Protein AF-A0A3D2F7X4-F1 (afdb_monomer_lite)

Foldseek 3Di:
DDDPPDDPPPPPPPPPPVPPDPPPDDDLLSVLVVLSVQLVVLVVQCVCQQVVVDPQDLVSQLVSLVSQLCNAAPNVLVSDDPPPDDPPHPDDPCCVVVVVVVNVVRVVSNVVSVVSNVCSVQGHPVSNVVVVVVVVPPPPPDDD

Radius of gyration: 20.1 Å; chains: 1; bounding box: 37×37×72 Å

Structure (mmCIF, N/CA/C/O backbone):
data_AF-A0A3D2F7X4-F1
#
_entry.id   AF-A0A3D2F7X4-F1
#
loop_
_atom_site.group_PDB
_atom_site.id
_atom_site.type_symbol
_atom_site.label_atom_id
_atom_site.label_alt_id
_atom_site.label_comp_id
_atom_site.label_asym_id
_atom_site.label_entity_id
_atom_site.label_seq_id
_atom_site.pdbx_PDB_ins_code
_atom_site.Cartn_x
_atom_site.Cartn_y
_atom_site.Cartn_z
_atom_site.occupancy
_atom_site.B_iso_or_equiv
_atom_site.auth_seq_id
_atom_site.auth_comp_id
_atom_site.auth_asym_id
_atom_site.auth_atom_id
_atom_site.pdbx_PDB_model_num
ATOM 1 N N . MET A 1 1 ? 9.660 26.800 -27.713 1.00 33.88 1 MET A N 1
ATOM 2 C CA . MET A 1 1 ? 9.530 26.795 -26.238 1.00 33.88 1 MET A CA 1
ATOM 3 C C . MET A 1 1 ? 9.018 25.426 -25.820 1.00 33.88 1 MET A C 1
ATOM 5 O O . MET A 1 1 ? 7.854 25.139 -26.059 1.00 33.88 1 MET A O 1
ATOM 9 N N . ALA A 1 2 ? 9.882 24.561 -25.286 1.00 33.19 2 ALA A N 1
ATOM 10 C CA . ALA A 1 2 ? 9.476 23.244 -24.797 1.00 33.19 2 ALA A CA 1
ATOM 11 C C . ALA A 1 2 ? 8.916 23.389 -23.375 1.00 33.19 2 ALA A C 1
ATOM 13 O O . ALA A 1 2 ? 9.573 23.935 -22.486 1.00 33.19 2 ALA A O 1
ATOM 14 N N . LYS A 1 3 ? 7.667 22.969 -23.184 1.00 33.44 3 LYS A N 1
ATOM 15 C CA . LYS A 1 3 ? 6.931 23.099 -21.926 1.00 33.44 3 LYS A CA 1
ATOM 16 C C . LYS A 1 3 ? 7.353 21.931 -21.032 1.00 33.44 3 LYS A C 1
ATOM 18 O O . LYS A 1 3 ? 6.894 20.814 -21.221 1.00 33.44 3 LYS A O 1
ATOM 23 N N . LYS A 1 4 ? 8.299 22.180 -20.122 1.00 31.92 4 LYS A N 1
ATOM 24 C CA . LYS A 1 4 ? 8.787 21.189 -19.154 1.00 31.92 4 LYS A CA 1
ATOM 25 C C . LYS A 1 4 ? 7.643 20.834 -18.202 1.00 31.92 4 LYS A C 1
ATOM 27 O O . LYS A 1 4 ? 7.277 21.650 -17.358 1.00 31.92 4 LYS A O 1
ATOM 32 N N . ILE A 1 5 ? 7.046 19.659 -18.378 1.00 48.50 5 ILE A N 1
ATOM 33 C CA . ILE A 1 5 ? 6.037 19.128 -17.461 1.00 48.50 5 ILE A CA 1
ATOM 34 C C . ILE A 1 5 ? 6.796 18.623 -16.233 1.00 48.50 5 ILE A C 1
ATOM 36 O O . ILE A 1 5 ? 7.440 17.581 -16.268 1.00 48.50 5 ILE A O 1
ATOM 40 N N . LEU A 1 6 ? 6.780 19.418 -15.166 1.00 42.47 6 LEU A N 1
ATOM 41 C CA . LEU A 1 6 ? 7.269 19.011 -13.856 1.00 42.47 6 LEU A CA 1
ATOM 42 C C . LEU A 1 6 ? 6.266 18.005 -13.285 1.00 42.47 6 LEU A C 1
ATOM 44 O O . LEU A 1 6 ? 5.176 18.396 -12.875 1.00 42.47 6 LEU A O 1
ATOM 48 N N . ILE A 1 7 ? 6.618 16.720 -13.289 1.00 48.34 7 ILE A N 1
ATOM 49 C CA . ILE A 1 7 ? 5.895 15.704 -12.523 1.00 48.34 7 ILE A CA 1
ATOM 50 C C . ILE A 1 7 ? 6.216 15.985 -11.050 1.00 48.34 7 ILE A C 1
ATOM 52 O O . ILE A 1 7 ? 7.389 15.927 -10.673 1.00 48.34 7 ILE A O 1
ATOM 56 N N . PRO A 1 8 ? 5.236 16.352 -10.208 1.00 40.91 8 PRO A N 1
ATOM 57 C CA . PRO A 1 8 ? 5.502 16.551 -8.797 1.00 40.91 8 PRO A CA 1
ATOM 58 C C . PRO A 1 8 ? 5.836 15.191 -8.178 1.00 40.91 8 PRO A C 1
ATOM 60 O O . PRO A 1 8 ? 4.966 14.340 -8.008 1.00 40.91 8 PRO A O 1
ATOM 63 N N . SER A 1 9 ? 7.111 14.985 -7.848 1.00 44.84 9 SER A N 1
ATOM 64 C CA . SER A 1 9 ? 7.565 13.878 -7.010 1.00 44.84 9 SER A CA 1
ATOM 65 C C . SER A 1 9 ? 6.981 14.058 -5.612 1.00 44.84 9 SER A C 1
ATOM 67 O O . SER A 1 9 ? 7.590 14.678 -4.740 1.00 44.84 9 SER A O 1
ATOM 69 N N . VAL A 1 10 ? 5.774 13.539 -5.391 1.00 50.44 10 VAL A N 1
ATOM 70 C CA . VAL A 1 10 ? 5.232 13.384 -4.044 1.00 50.44 10 VAL A CA 1
ATOM 71 C C . VAL A 1 10 ? 5.991 12.226 -3.404 1.00 50.44 10 VAL A C 1
ATOM 73 O O . VAL A 1 10 ? 5.662 11.055 -3.576 1.00 50.44 10 VAL A O 1
ATOM 76 N N . LEU A 1 11 ? 7.058 12.566 -2.685 1.00 38.78 11 LEU A N 1
ATOM 77 C CA . LEU A 1 11 ? 7.700 11.679 -1.722 1.00 38.78 11 LEU A CA 1
ATOM 78 C C . LEU A 1 11 ? 6.697 11.418 -0.593 1.00 38.78 11 LEU A C 1
ATOM 80 O O . LEU A 1 11 ? 6.680 12.116 0.420 1.00 38.78 11 LEU A O 1
ATOM 84 N N . ILE A 1 12 ? 5.841 10.412 -0.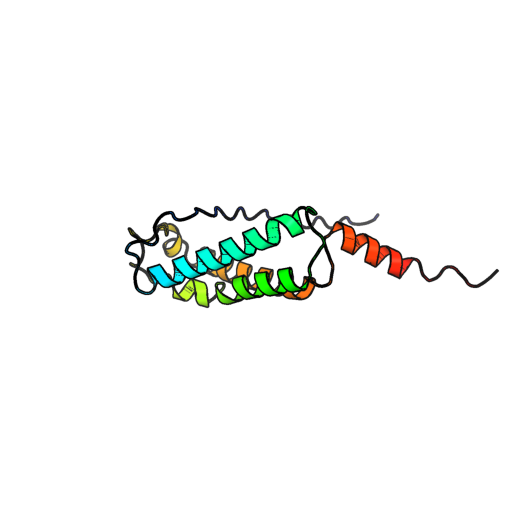772 1.00 52.66 12 ILE A N 1
ATOM 85 C CA . ILE A 1 12 ? 5.082 9.836 0.335 1.00 52.66 12 ILE A CA 1
ATOM 86 C C . ILE A 1 12 ? 6.106 9.091 1.185 1.00 52.66 12 ILE A C 1
ATOM 88 O O . ILE A 1 12 ? 6.521 7.973 0.875 1.00 52.66 12 ILE A O 1
ATOM 92 N N . ALA A 1 13 ? 6.574 9.752 2.241 1.00 34.44 13 ALA A N 1
ATOM 93 C CA . ALA A 1 13 ? 7.361 9.111 3.272 1.00 34.44 13 ALA A CA 1
ATOM 94 C C . ALA A 1 13 ? 6.471 8.064 3.954 1.00 34.44 13 ALA A C 1
ATOM 96 O O . ALA A 1 13 ? 5.711 8.372 4.870 1.00 34.44 13 ALA A O 1
ATOM 97 N N . PHE A 1 14 ? 6.560 6.812 3.505 1.00 39.75 14 PHE A N 1
ATOM 98 C CA . PHE A 1 14 ? 6.099 5.686 4.300 1.00 39.75 14 PHE A CA 1
ATOM 99 C C . PHE A 1 14 ? 6.976 5.646 5.544 1.00 39.75 14 PHE A C 1
ATOM 101 O O . PHE A 1 14 ? 8.103 5.147 5.513 1.00 39.75 14 PHE A O 1
ATOM 108 N N . ILE A 1 15 ? 6.475 6.194 6.649 1.00 44.62 15 ILE A N 1
ATOM 109 C CA . ILE A 1 15 ? 7.050 5.924 7.960 1.00 44.62 15 ILE A CA 1
ATOM 110 C C . ILE A 1 15 ? 6.727 4.459 8.250 1.00 44.62 15 ILE A C 1
ATOM 112 O O . ILE A 1 15 ? 5.720 4.119 8.865 1.00 44.62 15 ILE A O 1
ATOM 116 N N . GLY A 1 16 ? 7.583 3.572 7.746 1.00 42.91 16 GLY A N 1
ATOM 117 C CA . GLY A 1 16 ? 7.638 2.186 8.160 1.00 42.91 16 GLY A CA 1
ATOM 118 C C . GLY A 1 16 ? 8.136 2.155 9.594 1.00 42.91 16 GLY A C 1
ATOM 119 O O . GLY A 1 16 ? 9.323 1.943 9.837 1.00 42.91 16 GLY A O 1
ATOM 120 N N . VAL A 1 17 ? 7.238 2.372 10.555 1.00 46.25 17 VAL A N 1
ATOM 121 C CA . VAL A 1 17 ? 7.480 1.888 11.909 1.00 46.25 17 VAL A CA 1
ATOM 122 C C . VAL A 1 17 ? 7.522 0.374 11.778 1.00 46.25 17 VAL A C 1
ATOM 124 O O . VAL A 1 17 ? 6.499 -0.284 11.603 1.00 46.25 17 VAL A O 1
ATOM 127 N N . ALA A 1 18 ? 8.733 -0.180 11.796 1.00 44.94 18 ALA A N 1
ATOM 128 C CA . ALA A 1 18 ? 8.921 -1.586 12.076 1.00 44.94 18 ALA A CA 1
ATOM 129 C C . ALA A 1 18 ? 8.301 -1.827 13.455 1.00 44.94 18 ALA A C 1
ATOM 131 O O . ALA A 1 18 ? 8.891 -1.486 14.479 1.00 44.94 18 ALA A O 1
ATOM 132 N N . ALA A 1 19 ? 7.070 -2.335 13.474 1.00 46.69 19 ALA A N 1
ATOM 133 C CA . ALA A 1 19 ? 6.411 -2.753 14.693 1.00 46.69 19 ALA A CA 1
ATOM 134 C C . ALA A 1 19 ? 7.179 -3.963 15.238 1.00 46.69 19 ALA A C 1
ATOM 136 O O . ALA A 1 19 ? 6.900 -5.118 14.910 1.00 46.69 19 ALA A O 1
ATOM 137 N N . MET A 1 20 ? 8.193 -3.692 16.061 1.00 48.34 20 MET A N 1
ATOM 138 C CA . MET A 1 20 ? 8.622 -4.641 17.073 1.00 48.34 20 MET A CA 1
ATOM 139 C C . MET A 1 20 ? 7.374 -4.997 17.892 1.00 48.34 20 MET A C 1
ATOM 141 O O . MET A 1 20 ? 6.774 -4.127 18.514 1.00 48.34 20 MET A O 1
ATOM 145 N N . ALA A 1 21 ? 7.019 -6.284 17.855 1.00 49.25 21 ALA A N 1
ATOM 146 C CA . ALA A 1 21 ? 5.900 -6.941 18.530 1.00 49.25 21 ALA A CA 1
ATOM 147 C C . ALA A 1 21 ? 4.500 -6.776 17.889 1.00 49.25 21 ALA A C 1
ATOM 149 O O . ALA A 1 21 ? 3.660 -6.025 18.363 1.00 49.25 21 ALA A O 1
ATOM 150 N N . HIS A 1 22 ? 4.160 -7.668 16.948 1.00 54.59 22 HIS A N 1
ATOM 151 C CA . HIS A 1 22 ? 2.763 -8.108 16.741 1.00 54.59 22 HIS A CA 1
ATOM 152 C C . HIS A 1 22 ? 2.279 -9.026 17.896 1.00 54.59 22 HIS A C 1
ATOM 154 O O . HIS A 1 22 ? 1.321 -9.782 17.734 1.00 54.59 22 HIS A O 1
ATOM 160 N N . ASN A 1 23 ? 2.958 -9.038 19.053 1.00 60.25 23 ASN A N 1
ATOM 161 C CA . ASN A 1 23 ? 2.576 -9.880 20.186 1.00 60.25 23 ASN A CA 1
ATOM 162 C C . ASN A 1 23 ? 1.285 -9.330 20.798 1.00 60.25 23 ASN A C 1
ATOM 164 O O . ASN A 1 23 ? 1.303 -8.306 21.473 1.00 60.25 23 ASN A O 1
ATOM 168 N N . GLY A 1 24 ? 0.170 -10.019 20.550 1.00 70.25 24 GLY A N 1
ATOM 169 C CA . GLY A 1 24 ? -1.129 -9.736 21.167 1.00 70.25 24 GLY A CA 1
ATOM 170 C C . GLY A 1 24 ? -2.191 -9.156 20.232 1.00 70.25 24 GLY A C 1
ATOM 171 O O . GLY A 1 24 ? -3.357 -9.118 20.613 1.00 70.25 24 GLY A O 1
ATOM 172 N N . ALA A 1 25 ? -1.842 -8.757 19.003 1.00 83.56 25 ALA A N 1
ATOM 173 C CA . ALA A 1 25 ? -2.849 -8.395 18.007 1.00 83.56 25 ALA A CA 1
ATOM 174 C C . ALA A 1 25 ? -3.603 -9.646 17.534 1.00 83.56 25 ALA A C 1
ATOM 176 O O . ALA A 1 25 ? -2.998 -10.668 17.206 1.00 83.56 25 ALA A O 1
ATOM 177 N N . THR A 1 26 ? -4.928 -9.556 17.467 1.00 86.75 26 THR A N 1
ATOM 178 C CA . THR A 1 26 ? -5.812 -10.617 16.963 1.00 86.75 26 THR A CA 1
ATOM 179 C C . THR A 1 26 ? -6.846 -10.024 16.006 1.00 86.75 26 THR A C 1
ATOM 181 O O . THR A 1 26 ? -6.942 -8.800 15.867 1.00 86.75 26 THR A O 1
ATOM 184 N N . GLY A 1 27 ? -7.585 -10.888 15.303 1.00 93.00 27 GLY A N 1
ATOM 185 C CA . GLY A 1 27 ? -8.640 -10.481 14.374 1.00 93.00 27 GLY A CA 1
ATOM 186 C C . GLY A 1 27 ? -8.166 -9.459 13.337 1.00 93.00 27 GLY A C 1
ATOM 187 O O . GLY A 1 27 ? -7.035 -9.521 12.852 1.00 93.00 27 GLY A O 1
ATOM 188 N N . ILE A 1 28 ? -9.021 -8.480 13.048 1.00 94.75 28 ILE A N 1
ATOM 189 C CA . ILE A 1 28 ? -8.775 -7.470 12.011 1.00 94.75 28 ILE A CA 1
ATOM 190 C C . ILE A 1 28 ? -7.546 -6.592 12.288 1.00 94.75 28 ILE A C 1
ATOM 192 O O . ILE A 1 28 ? -6.895 -6.130 11.354 1.00 94.75 28 ILE A O 1
ATOM 196 N N . VAL A 1 29 ? -7.188 -6.388 13.566 1.00 93.75 29 VAL A N 1
ATOM 197 C CA . VAL A 1 29 ? -6.004 -5.601 13.947 1.00 93.75 29 VAL A CA 1
ATOM 198 C C . VAL A 1 29 ? -4.747 -6.332 13.502 1.00 93.75 29 VAL A C 1
ATOM 200 O O . VAL A 1 29 ? -3.864 -5.733 12.890 1.00 93.75 29 VAL A O 1
ATOM 203 N N . LYS A 1 30 ? -4.692 -7.645 13.745 1.00 93.88 30 LYS A N 1
ATOM 204 C CA . LYS A 1 30 ? -3.599 -8.483 13.255 1.00 93.88 30 LYS A CA 1
ATOM 205 C C . LYS A 1 30 ? -3.550 -8.498 11.732 1.00 93.88 30 LYS A C 1
ATOM 207 O O . LYS A 1 30 ? -2.467 -8.367 11.172 1.00 93.88 30 LYS A O 1
ATOM 212 N N . GLU A 1 31 ? -4.700 -8.621 11.077 1.00 95.31 31 GLU A N 1
ATOM 213 C CA . GLU A 1 31 ? -4.778 -8.701 9.619 1.00 95.31 31 GLU A CA 1
ATOM 214 C C . GLU A 1 31 ? -4.183 -7.464 8.934 1.00 95.31 31 GLU A C 1
ATOM 216 O O . GLU A 1 31 ? -3.294 -7.598 8.089 1.00 95.31 31 GLU A O 1
ATOM 221 N N . ARG A 1 32 ? -4.579 -6.251 9.346 1.00 95.31 32 ARG A N 1
ATOM 222 C CA . ARG A 1 32 ? -3.988 -5.031 8.770 1.00 95.31 32 ARG A CA 1
ATOM 223 C C . ARG A 1 32 ? -2.516 -4.867 9.125 1.00 95.31 32 ARG A C 1
ATOM 225 O O . ARG A 1 32 ? -1.748 -4.415 8.283 1.00 95.31 32 ARG A O 1
ATOM 232 N N . MET A 1 33 ? -2.091 -5.253 10.330 1.00 94.81 33 MET A N 1
ATOM 233 C CA . MET A 1 33 ? -0.675 -5.194 10.703 1.00 94.81 33 MET A CA 1
ATOM 234 C C . MET A 1 33 ? 0.164 -6.140 9.834 1.00 94.81 33 MET A C 1
ATOM 236 O O . MET A 1 33 ? 1.236 -5.756 9.362 1.00 94.81 33 MET A O 1
ATOM 240 N N . ASP A 1 34 ? -0.319 -7.358 9.584 1.00 94.75 34 ASP A N 1
ATOM 241 C CA . ASP A 1 34 ? 0.350 -8.328 8.715 1.00 94.75 34 ASP A CA 1
ATOM 242 C C . ASP A 1 34 ? 0.394 -7.822 7.258 1.00 94.75 34 ASP A C 1
ATOM 244 O O . ASP A 1 34 ? 1.439 -7.923 6.609 1.00 94.75 34 ASP A O 1
ATOM 248 N N . GLY A 1 35 ? -0.682 -7.188 6.774 1.00 95.50 35 GLY A N 1
ATOM 249 C CA . GLY A 1 35 ? -0.717 -6.524 5.466 1.00 95.50 35 GLY A CA 1
ATOM 250 C C . GLY A 1 35 ? 0.296 -5.380 5.339 1.00 95.50 35 GLY A C 1
ATOM 251 O O . GLY A 1 35 ? 1.072 -5.339 4.382 1.00 95.50 35 GLY A O 1
ATOM 252 N N . MET A 1 36 ? 0.380 -4.503 6.343 1.00 96.50 36 MET A N 1
ATOM 253 C CA . MET A 1 36 ? 1.387 -3.432 6.400 1.00 96.50 36 MET A CA 1
ATOM 254 C C . MET A 1 36 ? 2.814 -3.989 6.430 1.00 96.50 36 MET A C 1
ATOM 256 O O . MET A 1 36 ? 3.704 -3.467 5.755 1.00 96.50 36 MET A O 1
ATOM 260 N N . SER A 1 37 ? 3.041 -5.087 7.158 1.00 95.62 37 SER A N 1
ATOM 261 C CA . SER A 1 37 ? 4.333 -5.782 7.179 1.00 95.62 37 SER A CA 1
ATOM 262 C C . SER A 1 37 ? 4.702 -6.340 5.802 1.00 95.62 37 SER A C 1
ATOM 264 O O . SER A 1 37 ? 5.852 -6.218 5.371 1.00 95.62 37 SER A O 1
ATOM 266 N N . ALA A 1 38 ? 3.738 -6.925 5.085 1.00 97.19 38 ALA A N 1
ATOM 267 C CA . ALA A 1 38 ? 3.945 -7.429 3.731 1.00 97.19 38 ALA A CA 1
ATOM 268 C C . ALA A 1 38 ? 4.311 -6.297 2.757 1.00 97.19 38 ALA A C 1
ATOM 270 O O . ALA A 1 38 ? 5.316 -6.409 2.050 1.00 97.19 38 ALA A O 1
ATOM 271 N N . MET A 1 39 ? 3.579 -5.179 2.785 1.00 97.94 39 MET A N 1
ATOM 272 C CA . MET A 1 39 ? 3.900 -3.997 1.974 1.00 97.94 39 MET A CA 1
ATOM 273 C C . MET A 1 39 ? 5.280 -3.419 2.318 1.00 97.94 39 MET A C 1
ATOM 275 O O . MET A 1 39 ? 6.074 -3.144 1.420 1.00 97.94 39 MET A O 1
ATOM 279 N N . GLY A 1 40 ? 5.629 -3.316 3.605 1.00 96.19 40 GLY A N 1
ATOM 280 C CA . GLY A 1 40 ? 6.956 -2.862 4.034 1.00 96.19 40 GLY A CA 1
ATOM 281 C C . GLY A 1 40 ? 8.093 -3.764 3.533 1.00 96.19 40 GLY A C 1
ATOM 282 O O . GLY A 1 40 ? 9.141 -3.273 3.106 1.00 96.19 40 GLY A O 1
ATOM 283 N N . LYS A 1 41 ? 7.887 -5.087 3.516 1.00 97.50 41 LYS A N 1
ATOM 284 C CA . LYS A 1 41 ? 8.845 -6.043 2.931 1.00 97.50 41 LYS A CA 1
ATOM 285 C C . LYS A 1 41 ? 8.967 -5.880 1.415 1.00 97.50 41 LYS A C 1
ATOM 287 O O . LYS A 1 41 ? 10.085 -5.953 0.910 1.00 97.50 41 LYS A O 1
ATOM 292 N N . ALA A 1 42 ? 7.864 -5.624 0.711 1.00 97.50 42 ALA A N 1
ATOM 293 C CA . ALA A 1 42 ? 7.877 -5.352 -0.726 1.00 97.50 42 ALA A CA 1
ATOM 294 C C . ALA A 1 42 ? 8.689 -4.084 -1.050 1.00 97.50 42 ALA A C 1
ATOM 296 O O . ALA A 1 42 ? 9.613 -4.143 -1.859 1.00 97.50 42 ALA A O 1
ATOM 297 N N . VAL A 1 43 ? 8.452 -2.975 -0.337 1.00 96.94 43 VAL A N 1
ATOM 298 C CA . VAL A 1 43 ? 9.252 -1.739 -0.479 1.00 96.94 43 VAL A CA 1
ATOM 299 C C . VAL A 1 43 ? 10.736 -1.999 -0.203 1.00 96.94 43 VAL A C 1
ATOM 301 O O . VAL A 1 43 ? 11.611 -1.553 -0.951 1.00 96.94 43 VAL A O 1
ATOM 304 N N . LYS A 1 44 ? 11.046 -2.763 0.851 1.00 96.81 44 LYS A N 1
ATOM 305 C CA . LYS A 1 44 ? 12.430 -3.123 1.187 1.00 96.81 44 LYS A CA 1
ATOM 306 C C . LYS A 1 44 ? 13.106 -3.928 0.073 1.00 96.81 44 LYS A C 1
ATOM 308 O O . LYS A 1 44 ? 14.282 -3.701 -0.196 1.00 96.81 44 LYS A O 1
ATOM 313 N N . ALA A 1 45 ? 12.380 -4.840 -0.571 1.00 95.69 45 ALA A N 1
ATOM 314 C CA . ALA A 1 45 ? 12.894 -5.626 -1.691 1.00 95.69 45 ALA A CA 1
ATOM 315 C C . ALA A 1 45 ? 13.180 -4.760 -2.930 1.00 95.69 45 ALA A C 1
ATOM 317 O O . ALA A 1 45 ? 14.160 -5.013 -3.628 1.00 95.69 45 ALA A O 1
ATOM 318 N N . LEU A 1 46 ? 12.379 -3.716 -3.168 1.00 95.94 46 LEU A N 1
ATOM 319 C CA . LEU A 1 46 ? 12.597 -2.773 -4.270 1.00 95.94 46 LEU A CA 1
ATOM 320 C C . LEU A 1 46 ? 13.701 -1.751 -3.998 1.00 95.94 46 LEU A C 1
ATOM 322 O O . LEU A 1 46 ? 14.305 -1.243 -4.934 1.00 95.94 46 LEU A O 1
ATOM 326 N N . THR A 1 47 ? 13.996 -1.458 -2.733 1.00 95.69 47 THR A N 1
ATOM 327 C CA . THR A 1 47 ? 14.966 -0.422 -2.345 1.00 95.69 47 THR A CA 1
ATOM 328 C C . THR A 1 47 ? 16.321 -0.509 -3.073 1.00 95.69 47 THR A C 1
ATOM 330 O O . THR A 1 47 ? 16.767 0.527 -3.564 1.00 95.69 47 THR A O 1
ATOM 333 N N . PRO A 1 48 ? 17.014 -1.665 -3.167 1.00 95.81 48 PRO A N 1
ATOM 334 C CA . PRO A 1 48 ? 18.272 -1.737 -3.913 1.00 95.81 48 PRO A CA 1
ATOM 335 C C . PRO A 1 48 ? 18.092 -1.531 -5.425 1.00 95.81 48 PRO A C 1
ATOM 337 O O . PRO A 1 48 ? 18.947 -0.891 -6.027 1.00 95.81 48 PRO A O 1
ATOM 340 N N . ILE A 1 49 ? 16.983 -2.000 -6.015 1.00 94.69 49 ILE A N 1
ATOM 341 C CA . ILE A 1 49 ? 16.660 -1.801 -7.441 1.00 94.69 49 ILE A CA 1
ATOM 342 C C . ILE A 1 49 ? 16.470 -0.307 -7.716 1.00 94.69 49 ILE A C 1
ATOM 344 O O . ILE A 1 49 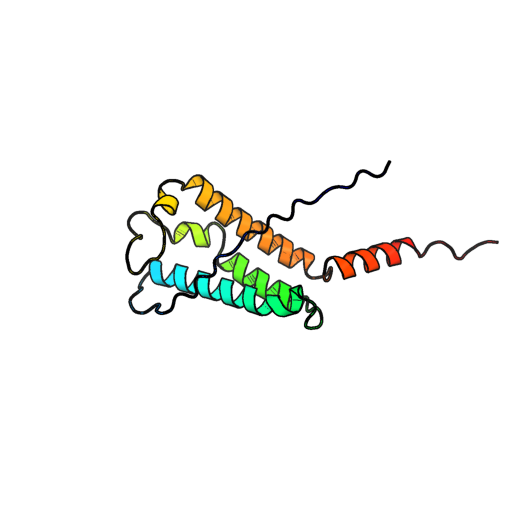? 17.127 0.260 -8.576 1.00 94.69 49 ILE A O 1
ATOM 348 N N . MET A 1 50 ? 15.638 0.364 -6.917 1.00 92.12 50 MET A N 1
ATOM 349 C CA . MET A 1 50 ? 15.352 1.798 -7.066 1.00 92.12 50 MET A CA 1
ATOM 350 C C . MET A 1 50 ? 16.570 2.697 -6.813 1.00 92.12 50 MET A C 1
ATOM 352 O O . MET A 1 50 ? 16.560 3.861 -7.195 1.00 92.12 50 MET A O 1
ATOM 356 N N . ARG A 1 51 ? 17.603 2.181 -6.136 1.00 93.69 51 ARG A N 1
ATOM 357 C CA . ARG A 1 51 ? 18.872 2.882 -5.892 1.00 93.69 51 ARG A CA 1
ATOM 358 C C . ARG A 1 51 ? 19.939 2.584 -6.949 1.00 93.69 51 ARG A C 1
ATOM 360 O O . ARG A 1 51 ? 21.061 3.047 -6.775 1.00 93.69 51 ARG A O 1
ATOM 367 N N . GLY A 1 52 ? 19.636 1.767 -7.961 1.00 93.25 52 GLY A N 1
ATOM 368 C CA . GLY A 1 52 ? 20.625 1.298 -8.937 1.00 93.25 52 GLY A CA 1
ATOM 369 C C . GLY A 1 52 ? 21.744 0.455 -8.314 1.00 93.25 52 GLY A C 1
ATOM 370 O O . GLY A 1 52 ? 22.815 0.313 -8.890 1.00 93.25 52 GLY A O 1
ATOM 371 N N . ALA A 1 53 ? 21.537 -0.087 -7.107 1.00 94.88 53 ALA A N 1
ATOM 372 C CA . ALA A 1 53 ? 22.539 -0.901 -6.416 1.00 94.88 53 ALA A CA 1
ATOM 373 C C . ALA A 1 53 ? 22.576 -2.351 -6.930 1.00 94.88 53 ALA A C 1
ATOM 375 O O . ALA A 1 53 ? 23.483 -3.109 -6.586 1.00 94.88 53 ALA A O 1
ATOM 376 N N . VAL A 1 54 ? 21.562 -2.745 -7.700 1.00 95.06 54 VAL A N 1
ATOM 377 C CA . VAL A 1 54 ? 21.439 -4.021 -8.407 1.00 95.06 54 VAL A CA 1
ATOM 378 C C . VAL A 1 54 ? 20.772 -3.764 -9.757 1.00 95.06 54 VAL A C 1
ATOM 380 O O . VAL A 1 54 ? 20.066 -2.767 -9.903 1.00 95.06 54 VAL A O 1
ATOM 383 N N . GLU A 1 55 ? 20.952 -4.692 -10.697 1.00 94.44 55 GLU A N 1
ATOM 384 C CA . GLU A 1 55 ? 20.271 -4.675 -11.997 1.00 94.44 55 GLU A CA 1
ATOM 385 C C . GLU A 1 55 ? 18.751 -4.559 -11.850 1.00 94.44 55 GLU A C 1
ATOM 387 O O . GLU A 1 55 ? 18.143 -5.152 -10.944 1.00 94.44 55 GLU A O 1
ATOM 392 N N . TYR A 1 56 ? 18.137 -3.807 -12.765 1.00 95.88 56 TYR A N 1
ATOM 393 C CA . TYR A 1 56 ? 16.693 -3.643 -12.793 1.00 95.88 56 TYR A CA 1
ATOM 394 C C . TYR A 1 56 ? 15.995 -4.972 -13.099 1.00 95.88 56 TYR A C 1
ATOM 396 O O . TYR A 1 56 ? 16.335 -5.682 -14.042 1.00 95.88 56 TYR A O 1
ATOM 404 N N . ASP A 1 57 ? 14.981 -5.299 -12.301 1.00 96.62 57 ASP A N 1
ATOM 405 C CA . ASP A 1 57 ? 14.226 -6.544 -12.409 1.00 96.62 57 ASP A CA 1
ATOM 406 C C . ASP A 1 57 ? 12.727 -6.228 -12.436 1.00 96.62 57 ASP A C 1
ATOM 408 O O . ASP A 1 57 ? 12.089 -6.006 -11.399 1.00 96.62 57 ASP A O 1
ATOM 412 N N . ALA A 1 58 ? 12.171 -6.197 -13.649 1.00 97.56 58 ALA A N 1
ATOM 413 C CA . ALA A 1 58 ? 10.768 -5.886 -13.901 1.00 97.56 58 ALA A CA 1
ATOM 414 C C . ALA A 1 58 ? 9.812 -6.839 -13.161 1.00 97.56 58 ALA A C 1
ATOM 416 O O . ALA A 1 58 ? 8.752 -6.421 -12.691 1.00 97.56 58 ALA A O 1
ATOM 417 N N . ASP A 1 59 ? 10.175 -8.115 -13.013 1.00 98.12 59 ASP A N 1
ATOM 418 C CA . ASP A 1 59 ? 9.312 -9.108 -12.372 1.00 98.12 59 ASP A CA 1
ATOM 419 C C . ASP A 1 59 ? 9.293 -8.944 -10.853 1.00 98.12 59 ASP A C 1
ATOM 421 O O . ASP A 1 59 ? 8.238 -9.107 -10.224 1.00 98.12 59 ASP A O 1
ATOM 425 N N . LYS A 1 60 ? 10.411 -8.520 -10.252 1.00 97.88 60 LYS A N 1
ATOM 426 C CA . LYS A 1 60 ? 10.420 -8.088 -8.847 1.00 97.88 60 LYS A CA 1
ATOM 427 C C . LYS A 1 60 ? 9.571 -6.839 -8.627 1.00 97.88 60 LYS A C 1
ATOM 429 O O . LYS A 1 60 ? 8.848 -6.791 -7.630 1.00 97.88 60 LYS A O 1
ATOM 434 N N . VAL A 1 61 ? 9.599 -5.871 -9.548 1.00 98.25 61 VAL A N 1
ATOM 435 C CA . VAL A 1 61 ? 8.730 -4.679 -9.486 1.00 98.25 61 VAL A CA 1
ATOM 436 C C . VAL A 1 61 ? 7.254 -5.076 -9.560 1.00 98.25 61 VAL A C 1
ATOM 438 O O . VAL A 1 61 ? 6.478 -4.683 -8.687 1.00 98.25 61 VAL A O 1
ATOM 441 N N . ARG A 1 62 ? 6.866 -5.931 -10.517 1.00 98.56 62 ARG A N 1
ATOM 442 C CA . ARG A 1 62 ? 5.487 -6.448 -10.623 1.00 98.56 62 ARG A CA 1
ATOM 443 C C . ARG A 1 62 ? 5.052 -7.205 -9.371 1.00 98.56 62 ARG A C 1
ATOM 445 O O . ARG A 1 62 ? 3.956 -6.969 -8.872 1.00 98.56 62 ARG A O 1
ATOM 452 N N . SER A 1 63 ? 5.917 -8.067 -8.839 1.00 98.56 63 SER A N 1
ATOM 453 C CA . SER A 1 63 ? 5.623 -8.856 -7.637 1.00 98.56 63 SER A CA 1
ATOM 454 C C . SER A 1 63 ? 5.420 -7.972 -6.406 1.00 98.56 63 SER A C 1
ATOM 456 O O . SER A 1 63 ? 4.512 -8.205 -5.609 1.00 98.56 63 SER A O 1
ATOM 458 N N . ALA A 1 64 ? 6.244 -6.936 -6.242 1.00 98.44 64 ALA A N 1
ATOM 459 C CA . ALA A 1 64 ? 6.091 -5.973 -5.158 1.00 98.44 64 ALA A CA 1
ATOM 460 C C . ALA A 1 64 ? 4.811 -5.137 -5.313 1.00 98.44 64 ALA A C 1
ATOM 462 O O . ALA A 1 64 ? 4.092 -4.940 -4.331 1.00 98.44 64 ALA A O 1
ATOM 463 N N . ALA A 1 65 ? 4.497 -4.708 -6.537 1.00 98.62 65 ALA A N 1
ATOM 464 C CA . ALA A 1 65 ? 3.253 -4.016 -6.842 1.00 98.62 65 ALA A CA 1
ATOM 465 C C . ALA A 1 65 ? 2.026 -4.887 -6.520 1.00 98.62 65 ALA A C 1
ATOM 467 O O . ALA A 1 65 ? 1.097 -4.405 -5.881 1.00 98.62 65 ALA A O 1
ATOM 468 N N . ASP A 1 66 ? 2.046 -6.182 -6.846 1.00 98.81 66 ASP A N 1
ATOM 469 C CA . ASP A 1 66 ? 0.960 -7.111 -6.501 1.00 98.81 66 ASP A CA 1
ATOM 470 C C . ASP A 1 66 ? 0.721 -7.227 -4.990 1.00 98.81 66 ASP A C 1
ATOM 472 O O . ASP A 1 66 ? -0.428 -7.273 -4.541 1.00 98.81 66 ASP A O 1
ATOM 476 N N . VAL A 1 67 ? 1.788 -7.212 -4.184 1.00 98.69 67 VAL A N 1
ATOM 477 C CA . VAL A 1 67 ? 1.661 -7.175 -2.718 1.00 98.69 67 VAL A CA 1
ATOM 478 C C . VAL A 1 67 ? 0.988 -5.881 -2.256 1.00 98.69 67 VAL A C 1
ATOM 480 O O . VAL A 1 67 ? 0.126 -5.932 -1.380 1.00 98.69 67 VAL A O 1
ATOM 483 N N . MET A 1 68 ? 1.344 -4.735 -2.840 1.00 98.38 68 MET A N 1
ATOM 484 C CA . MET A 1 68 ? 0.709 -3.453 -2.513 1.00 98.38 68 MET A CA 1
ATOM 485 C C . MET A 1 68 ? -0.769 -3.437 -2.920 1.00 98.38 68 MET A C 1
ATOM 487 O O . MET A 1 68 ? -1.615 -3.118 -2.091 1.00 98.38 68 MET A O 1
ATOM 491 N N . ILE A 1 69 ? -1.098 -3.858 -4.147 1.00 98.69 69 ILE A N 1
ATOM 492 C CA . ILE A 1 69 ? -2.480 -3.928 -4.658 1.00 98.69 69 ILE A CA 1
ATOM 493 C C . ILE A 1 69 ? -3.353 -4.789 -3.740 1.00 98.69 69 ILE A C 1
ATOM 495 O O . ILE A 1 69 ? -4.476 -4.403 -3.413 1.00 98.69 69 ILE A O 1
ATOM 499 N N . LYS A 1 70 ? -2.829 -5.935 -3.287 1.00 98.56 70 LYS A N 1
ATOM 500 C CA . LYS A 1 70 ? -3.538 -6.856 -2.388 1.00 98.56 70 LYS A CA 1
ATOM 501 C C . LYS A 1 70 ? -3.902 -6.229 -1.037 1.00 98.56 70 LYS A C 1
ATOM 503 O O . LYS A 1 70 ? -4.877 -6.655 -0.427 1.00 98.56 70 LYS A O 1
ATOM 508 N N . HIS A 1 71 ? -3.122 -5.266 -0.554 1.00 98.00 71 HIS A N 1
ATOM 509 C CA . HIS A 1 71 ? -3.264 -4.686 0.784 1.00 98.00 71 HIS A CA 1
ATOM 510 C C . HIS A 1 71 ? -3.646 -3.197 0.770 1.00 98.00 71 HIS A C 1
ATOM 512 O O . HIS A 1 71 ? -3.539 -2.542 1.803 1.00 98.00 71 HIS A O 1
ATOM 518 N N . ALA A 1 72 ? -4.111 -2.676 -0.368 1.00 98.00 72 ALA A N 1
ATOM 519 C CA . ALA A 1 72 ? -4.525 -1.287 -0.556 1.00 98.00 72 ALA A CA 1
ATOM 520 C C . ALA A 1 72 ? -6.018 -1.169 -0.930 1.00 98.00 72 ALA A C 1
ATOM 522 O O . ALA A 1 72 ? -6.735 -2.164 -1.058 1.00 98.00 72 ALA A O 1
ATOM 523 N N . GLY A 1 73 ? -6.491 0.067 -1.105 1.00 98.12 73 GLY A N 1
ATOM 524 C CA . GLY A 1 73 ? -7.874 0.391 -1.461 1.00 98.12 73 GLY A CA 1
ATOM 525 C C . GLY A 1 73 ? -8.898 -0.159 -0.472 1.00 98.12 73 GLY A C 1
ATOM 526 O O . GLY A 1 73 ? -8.641 -0.223 0.728 1.00 98.12 73 GLY A O 1
ATOM 527 N N . GLU A 1 74 ? -10.040 -0.608 -0.988 1.00 97.81 74 GLU A N 1
ATOM 528 C CA . GLU A 1 74 ? -11.142 -1.172 -0.192 1.00 97.81 74 GLU A CA 1
ATOM 529 C C . GLU A 1 74 ? -10.718 -2.294 0.769 1.00 97.81 74 GLU A C 1
ATOM 531 O O . GLU A 1 74 ? -11.218 -2.358 1.893 1.00 97.81 74 GLU A O 1
ATOM 536 N N . GLN A 1 75 ? -9.750 -3.141 0.386 1.00 96.94 75 GLN A N 1
ATOM 537 C CA . GLN A 1 75 ? -9.241 -4.177 1.292 1.00 96.94 75 GLN A CA 1
ATOM 538 C C . GLN A 1 75 ? -8.639 -3.547 2.549 1.00 96.94 75 GLN A C 1
ATOM 540 O O . GLN A 1 75 ? -8.891 -4.023 3.650 1.00 96.94 75 GLN A O 1
ATOM 545 N N . MET A 1 76 ? -7.875 -2.463 2.402 1.00 97.69 76 MET A N 1
ATOM 546 C CA . MET A 1 76 ? -7.313 -1.736 3.536 1.00 97.69 76 MET A CA 1
ATOM 547 C C . MET A 1 76 ? -8.402 -1.050 4.353 1.00 97.69 76 MET A C 1
ATOM 549 O O . MET A 1 76 ? -8.433 -1.212 5.570 1.00 97.69 76 MET A O 1
ATOM 553 N N . ILE A 1 77 ? -9.306 -0.332 3.685 1.00 98.06 77 ILE A N 1
ATOM 554 C CA . ILE A 1 77 ? -10.377 0.451 4.314 1.00 98.06 77 ILE A CA 1
ATOM 555 C C . ILE A 1 77 ? -11.250 -0.443 5.206 1.00 98.06 77 ILE A C 1
ATOM 557 O O . ILE A 1 77 ? -11.505 -0.110 6.365 1.00 98.06 77 ILE A O 1
ATOM 561 N N . SER A 1 78 ? -11.618 -1.630 4.717 1.00 97.75 78 SER A N 1
ATOM 562 C CA . SER A 1 78 ? -12.457 -2.587 5.452 1.00 97.75 78 SER A CA 1
ATOM 563 C C . SER A 1 78 ? -11.860 -3.076 6.784 1.00 97.75 78 SER A C 1
ATOM 565 O O . SER A 1 78 ? -12.595 -3.549 7.652 1.00 97.75 78 SER A O 1
ATOM 567 N N . LEU A 1 79 ? -10.544 -2.929 6.987 1.00 97.44 79 LEU A N 1
ATOM 568 C CA . LEU A 1 79 ? -9.837 -3.376 8.194 1.00 97.44 79 LEU A CA 1
ATOM 569 C C . LEU A 1 79 ? -9.742 -2.306 9.296 1.00 97.44 79 LEU A C 1
ATOM 571 O O . LEU A 1 79 ? -9.131 -2.564 10.342 1.00 97.44 79 LEU A O 1
ATOM 575 N N . PHE A 1 80 ? -10.342 -1.127 9.095 1.00 97.50 80 PHE A N 1
ATOM 576 C CA . PHE A 1 80 ? -10.385 -0.030 10.072 1.00 97.50 80 PHE A CA 1
ATOM 577 C C . PHE A 1 80 ? -11.813 0.367 10.499 1.00 97.50 80 PHE A C 1
ATOM 579 O O . PHE A 1 80 ? -12.124 1.558 10.530 1.00 97.50 80 PHE A O 1
ATOM 586 N N . PRO A 1 81 ? -12.694 -0.570 10.897 1.00 96.12 81 PRO A N 1
ATOM 587 C CA . PRO A 1 81 ? -13.954 -0.178 11.519 1.00 96.12 81 PRO A CA 1
ATOM 588 C C . PRO A 1 81 ? -13.694 0.633 12.797 1.00 96.12 81 PRO A C 1
ATOM 590 O O . PRO A 1 81 ? -12.675 0.445 13.480 1.00 96.12 81 PRO A O 1
ATOM 593 N N . GLU A 1 82 ? -14.618 1.539 13.115 1.00 93.94 82 GLU A N 1
A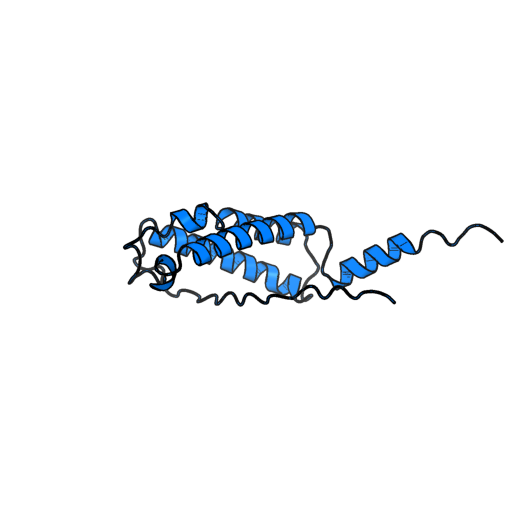TOM 594 C CA . GLU A 1 82 ? -14.576 2.327 14.347 1.00 93.94 82 GLU A CA 1
ATOM 595 C C . GLU A 1 82 ? -14.450 1.434 15.591 1.00 93.94 82 GLU A C 1
ATOM 597 O O . GLU A 1 82 ? -14.881 0.280 15.618 1.00 93.94 82 GLU A O 1
ATOM 602 N N . GLY A 1 83 ? -13.813 1.965 16.635 1.00 91.38 83 GLY A N 1
ATOM 603 C CA . GLY A 1 83 ? -13.580 1.228 17.880 1.00 91.38 83 GLY A CA 1
ATOM 604 C C . GLY A 1 83 ? -12.431 0.216 17.823 1.00 91.38 83 GLY A C 1
ATOM 605 O O . GLY A 1 83 ? -12.205 -0.491 18.801 1.00 91.38 83 GLY A O 1
ATOM 606 N N . THR A 1 84 ? -11.667 0.159 16.724 1.00 92.00 84 THR A N 1
ATOM 607 C CA . THR A 1 84 ? -10.516 -0.762 16.587 1.00 92.00 84 THR A CA 1
ATOM 608 C C . THR A 1 84 ? -9.148 -0.089 16.710 1.00 92.00 84 THR A C 1
ATOM 610 O O . THR A 1 84 ? -8.123 -0.656 16.319 1.00 92.00 84 THR A O 1
ATOM 613 N N . GLY A 1 85 ? -9.128 1.121 17.273 1.00 89.38 85 GLY A N 1
ATOM 614 C CA . GLY A 1 85 ? -7.923 1.824 17.715 1.00 89.38 85 GLY A CA 1
ATOM 615 C C . GLY A 1 85 ? -7.434 1.384 19.094 1.00 89.38 85 GLY A C 1
ATOM 616 O O . GLY A 1 85 ? -7.975 0.462 19.696 1.00 89.38 85 GLY A O 1
ATOM 617 N N . GLY A 1 86 ? -6.396 2.062 19.593 1.00 85.62 86 GLY A N 1
ATOM 618 C CA . GLY A 1 86 ? -5.767 1.739 20.878 1.00 85.62 86 GLY A CA 1
ATOM 619 C C . GLY A 1 86 ? -4.942 0.447 20.849 1.00 85.62 86 GLY A C 1
ATOM 620 O O . GLY A 1 86 ? -5.003 -0.328 19.898 1.00 85.62 86 GLY A O 1
ATOM 621 N N . MET A 1 87 ? -4.137 0.211 21.890 1.00 85.56 87 MET A N 1
ATOM 622 C CA . MET A 1 87 ? -3.246 -0.957 21.954 1.00 85.56 87 MET A CA 1
ATOM 623 C C . MET A 1 87 ? -4.032 -2.266 21.752 1.00 85.56 87 MET A C 1
ATOM 625 O O . MET A 1 87 ? -5.065 -2.450 22.394 1.00 85.56 87 MET A O 1
ATOM 629 N N . PRO A 1 88 ? -3.560 -3.192 20.894 1.00 89.06 88 PRO A N 1
ATOM 630 C CA . PRO A 1 88 ? -2.232 -3.245 20.266 1.00 89.06 88 PRO A CA 1
ATOM 631 C C . PRO A 1 88 ? -2.125 -2.516 18.912 1.00 89.06 88 PRO A C 1
ATOM 633 O O . PRO A 1 88 ? -1.087 -2.582 18.259 1.00 89.06 88 PRO A O 1
ATOM 636 N N . SER A 1 89 ? -3.180 -1.837 18.462 1.00 90.19 89 SER A N 1
ATOM 637 C CA . SER A 1 89 ? -3.156 -1.031 17.243 1.00 90.19 89 SER A CA 1
ATOM 638 C C . SER A 1 89 ? -2.332 0.243 17.430 1.00 90.19 89 SER A C 1
ATOM 640 O O . SER A 1 89 ? -2.507 0.973 18.403 1.00 90.19 89 SER A O 1
ATOM 642 N N . SER A 1 90 ? -1.501 0.562 16.438 1.00 90.94 90 SER A N 1
ATOM 643 C CA . SER A 1 90 ? -0.832 1.867 16.323 1.00 90.94 90 SER A CA 1
ATOM 644 C C . SER A 1 90 ? -1.622 2.879 15.480 1.00 90.94 90 SER A C 1
ATOM 646 O O . SER A 1 90 ? -1.107 3.950 15.174 1.00 90.94 90 SER A O 1
ATOM 648 N N . ALA A 1 91 ? -2.851 2.545 15.067 1.00 94.06 91 ALA A N 1
ATOM 649 C CA . ALA A 1 91 ? -3.714 3.463 14.329 1.00 94.06 91 ALA A CA 1
ATOM 650 C C . ALA A 1 91 ? -4.074 4.681 15.193 1.00 94.06 91 ALA A C 1
ATOM 652 O O . ALA A 1 91 ? -4.540 4.533 16.325 1.00 94.06 91 ALA A O 1
ATOM 653 N N . LEU A 1 92 ? -3.863 5.875 14.643 1.00 94.56 92 LEU A N 1
ATOM 654 C CA . LEU A 1 92 ? -4.204 7.137 15.293 1.00 94.56 92 LEU A CA 1
ATOM 655 C C . LEU A 1 92 ? -5.713 7.423 15.172 1.00 94.56 92 LEU A C 1
ATOM 657 O O . LEU A 1 92 ? -6.308 7.013 14.174 1.00 94.56 92 LEU A O 1
ATOM 661 N N . PRO A 1 93 ? -6.316 8.191 16.106 1.00 94.12 93 PRO A N 1
ATOM 662 C CA . PRO A 1 93 ? -7.711 8.640 16.001 1.00 94.12 93 PRO A CA 1
ATOM 663 C C . PRO A 1 93 ? -8.048 9.297 14.655 1.00 94.12 93 PRO A C 1
ATOM 665 O O . PRO A 1 93 ? -9.113 9.055 14.098 1.00 94.12 93 PRO A O 1
ATOM 668 N N . ALA A 1 94 ? -7.075 10.011 14.076 1.00 95.25 94 ALA A N 1
ATOM 669 C CA . ALA A 1 94 ? -7.179 10.676 12.781 1.00 95.25 94 ALA A CA 1
ATOM 670 C C . ALA A 1 94 ? -7.606 9.765 11.615 1.00 95.25 94 ALA A C 1
ATOM 672 O O . ALA A 1 94 ? -8.100 10.281 10.618 1.00 95.25 94 ALA A O 1
ATOM 673 N N . VAL A 1 95 ? -7.423 8.439 11.715 1.00 96.00 95 VAL A N 1
ATOM 674 C CA . VAL A 1 95 ? -7.948 7.490 10.717 1.00 96.00 95 VAL A CA 1
ATOM 675 C C . VAL A 1 95 ? -9.469 7.602 10.613 1.00 96.00 95 VAL A C 1
ATOM 677 O O . VAL A 1 95 ? -9.996 7.617 9.507 1.00 96.00 95 VAL A O 1
ATOM 680 N N . TRP 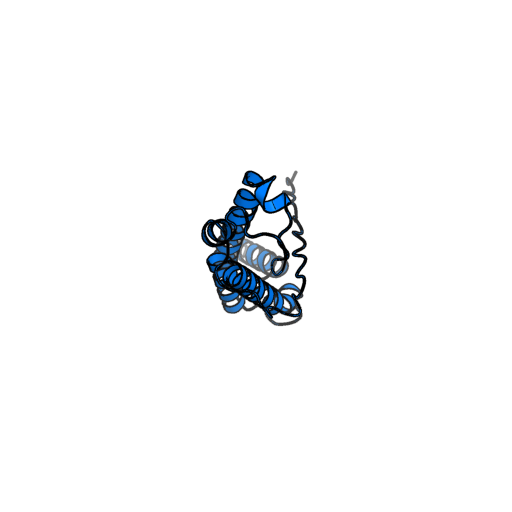A 1 96 ? -10.159 7.714 11.750 1.00 97.31 96 TRP A N 1
ATOM 681 C CA . TRP A 1 96 ? -11.617 7.818 11.809 1.00 97.31 96 TRP A CA 1
ATOM 682 C C . TRP A 1 96 ? -12.089 9.270 11.722 1.00 97.31 96 TRP A C 1
ATOM 684 O O . TRP A 1 96 ? -13.045 9.544 11.003 1.00 97.31 96 TRP A O 1
ATOM 694 N N . ASP A 1 97 ? -11.379 10.210 12.357 1.00 96.94 97 ASP A N 1
ATOM 695 C CA . ASP A 1 97 ? -11.747 11.635 12.303 1.00 96.94 97 ASP A CA 1
ATOM 696 C C . ASP A 1 97 ? -11.667 12.204 10.871 1.00 96.94 97 ASP A C 1
ATOM 698 O O . ASP A 1 97 ? -12.437 13.091 10.512 1.00 96.94 97 ASP A O 1
ATOM 702 N N . ASN A 1 98 ? -10.760 11.673 10.039 1.00 97.50 98 ASN A N 1
ATOM 703 C CA . ASN A 1 98 ? -10.542 12.095 8.650 1.00 97.50 98 ASN A CA 1
ATOM 704 C C . ASN A 1 98 ? -10.784 10.940 7.664 1.00 97.50 98 ASN A C 1
ATOM 706 O O . ASN A 1 98 ? -9.968 10.677 6.776 1.00 97.50 98 ASN A O 1
ATOM 710 N N . TRP A 1 99 ? -11.900 10.228 7.833 1.00 97.06 99 TRP A N 1
ATOM 711 C CA . TRP A 1 99 ? -12.186 8.994 7.095 1.00 97.06 99 TRP A CA 1
ATOM 712 C C . TRP A 1 99 ? -12.131 9.130 5.564 1.00 97.06 99 TRP A C 1
ATOM 714 O O . TRP A 1 99 ? -11.638 8.229 4.880 1.00 97.06 99 TRP A O 1
ATOM 724 N N . GLU A 1 100 ? -12.606 10.253 5.015 1.00 98.06 100 GLU A N 1
ATOM 725 C CA . GLU A 1 100 ? -12.574 10.515 3.569 1.00 98.06 100 GLU A CA 1
ATOM 726 C C . GLU A 1 100 ? -11.136 10.550 3.036 1.00 98.06 100 GLU A C 1
ATOM 728 O O . GLU A 1 100 ? -10.831 9.894 2.041 1.00 98.06 100 GLU A O 1
ATOM 733 N N . GLU A 1 101 ? -10.231 11.232 3.741 1.00 97.50 101 GLU A N 1
ATOM 734 C CA . GLU A 1 101 ? -8.823 11.327 3.349 1.00 97.50 101 GLU A CA 1
ATOM 735 C C . GLU A 1 101 ? -8.113 9.977 3.487 1.00 97.50 101 GLU A C 1
ATOM 737 O O . GLU A 1 101 ? -7.380 9.558 2.590 1.00 97.50 101 GLU A O 1
ATOM 742 N N . PHE A 1 102 ? -8.375 9.241 4.573 1.00 98.00 102 PHE A N 1
ATOM 743 C CA . PHE A 1 102 ? -7.835 7.892 4.747 1.00 98.00 102 PHE A CA 1
ATOM 744 C C . PHE A 1 102 ? -8.277 6.948 3.615 1.00 98.00 102 PHE A C 1
ATOM 746 O O . PHE A 1 102 ? -7.459 6.216 3.045 1.00 98.00 102 PHE A O 1
ATOM 753 N N . SER A 1 103 ? -9.560 6.997 3.253 1.00 97.75 103 SER A N 1
ATOM 754 C CA . SER A 1 103 ? -10.130 6.195 2.167 1.00 97.75 103 SER A CA 1
ATOM 755 C C . SER A 1 103 ? -9.547 6.595 0.812 1.00 97.75 103 SER A C 1
ATOM 757 O O . SER A 1 103 ? -9.156 5.738 0.014 1.00 97.75 103 SER A O 1
ATOM 759 N N . LYS A 1 104 ? -9.414 7.902 0.567 1.00 98.38 104 LYS A N 1
ATOM 760 C CA . LYS A 1 104 ? -8.808 8.447 -0.647 1.00 98.38 104 LYS A CA 1
ATOM 761 C C . LYS A 1 104 ? -7.362 7.980 -0.812 1.00 98.38 104 LYS A C 1
ATOM 763 O O . LYS A 1 104 ? -7.047 7.388 -1.842 1.00 98.38 104 LYS A O 1
ATOM 768 N N . ILE A 1 105 ? -6.507 8.166 0.196 1.00 97.69 105 ILE A N 1
ATOM 769 C CA . ILE A 1 105 ? -5.095 7.747 0.138 1.00 97.69 105 ILE A CA 1
ATOM 770 C C . ILE A 1 105 ? -4.982 6.224 -0.027 1.00 97.69 105 ILE A C 1
ATOM 772 O O . ILE A 1 105 ? -4.121 5.742 -0.764 1.00 97.69 105 ILE A O 1
ATOM 776 N N . SER A 1 106 ? -5.864 5.449 0.614 1.00 97.75 106 SER A N 1
ATOM 777 C CA . SER A 1 106 ? -5.895 3.989 0.455 1.00 97.75 106 SER A CA 1
ATOM 778 C C . SER A 1 106 ? -6.165 3.581 -0.996 1.00 97.75 106 SER A C 1
ATOM 780 O O . SER A 1 106 ? -5.501 2.682 -1.520 1.00 97.75 106 SER A O 1
ATOM 782 N N . ASN A 1 107 ? -7.105 4.252 -1.663 1.00 98.50 107 ASN A N 1
ATOM 783 C CA . ASN A 1 107 ? -7.424 4.014 -3.070 1.00 98.50 107 ASN A CA 1
ATOM 784 C C . ASN A 1 107 ? -6.330 4.535 -4.016 1.00 98.50 107 ASN A C 1
ATOM 786 O O . ASN A 1 107 ? -5.975 3.844 -4.973 1.00 98.50 107 ASN A O 1
ATOM 790 N N . GLU A 1 108 ? -5.728 5.687 -3.721 1.00 98.50 108 GLU A N 1
ATOM 791 C CA . GLU A 1 108 ? -4.580 6.209 -4.472 1.00 98.50 108 GLU A CA 1
ATOM 792 C C . GLU A 1 108 ? -3.377 5.265 -4.397 1.00 98.50 108 GLU A C 1
ATOM 794 O O . GLU A 1 108 ? -2.752 4.998 -5.420 1.00 98.50 108 GLU A O 1
ATOM 799 N N . LEU A 1 109 ? -3.092 4.677 -3.229 1.00 98.25 109 LEU A N 1
ATOM 800 C CA . LEU A 1 109 ? -2.045 3.663 -3.094 1.00 98.25 109 LEU A CA 1
ATOM 801 C C . LEU A 1 109 ? -2.271 2.486 -4.049 1.00 98.25 109 LEU A C 1
ATOM 803 O O . LEU A 1 109 ? -1.331 2.037 -4.706 1.00 98.25 109 LEU A O 1
ATOM 807 N N . LYS A 1 110 ? -3.513 1.999 -4.149 1.00 98.50 110 LYS A N 1
ATOM 808 C CA . LYS A 1 110 ? -3.857 0.915 -5.073 1.00 98.50 110 LYS A CA 1
ATOM 809 C C . LYS A 1 110 ? -3.631 1.338 -6.524 1.00 98.50 110 LYS A C 1
ATOM 811 O O . LYS A 1 110 ? -2.958 0.616 -7.255 1.00 98.50 110 LYS A O 1
ATOM 816 N N . ALA A 1 111 ? -4.119 2.515 -6.912 1.00 98.69 111 ALA A N 1
ATOM 817 C CA . ALA A 1 111 ? -3.951 3.039 -8.266 1.00 98.69 111 ALA A CA 1
ATOM 818 C C . ALA A 1 111 ? -2.468 3.222 -8.639 1.00 98.69 111 ALA A C 1
ATOM 820 O O . ALA A 1 111 ? -2.046 2.840 -9.730 1.00 98.69 111 ALA A O 1
ATOM 821 N N . TYR A 1 112 ? -1.647 3.746 -7.725 1.00 98.31 112 TYR A N 1
ATOM 822 C CA . TYR A 1 112 ? -0.208 3.879 -7.952 1.00 98.31 112 TYR A CA 1
ATOM 823 C C . TYR A 1 112 ? 0.496 2.527 -8.050 1.00 98.31 112 TYR A C 1
ATOM 825 O O . TYR A 1 112 ? 1.389 2.374 -8.880 1.00 98.31 112 TYR A O 1
ATOM 833 N N . ALA A 1 113 ? 0.095 1.534 -7.255 1.00 98.50 113 ALA A N 1
ATOM 834 C CA . ALA A 1 113 ? 0.645 0.187 -7.358 1.00 98.50 113 ALA A CA 1
ATOM 835 C C . ALA A 1 113 ? 0.247 -0.500 -8.679 1.00 98.50 113 ALA A C 1
ATOM 837 O O . ALA A 1 113 ? 1.087 -1.127 -9.323 1.00 98.50 113 ALA A O 1
ATOM 838 N N . GLU A 1 114 ? -0.992 -0.329 -9.143 1.00 98.62 114 GLU A N 1
ATOM 839 C CA . GLU A 1 114 ? -1.431 -0.783 -10.472 1.00 98.62 114 GLU A CA 1
ATOM 840 C C . GLU A 1 114 ? -0.617 -0.110 -11.586 1.00 98.62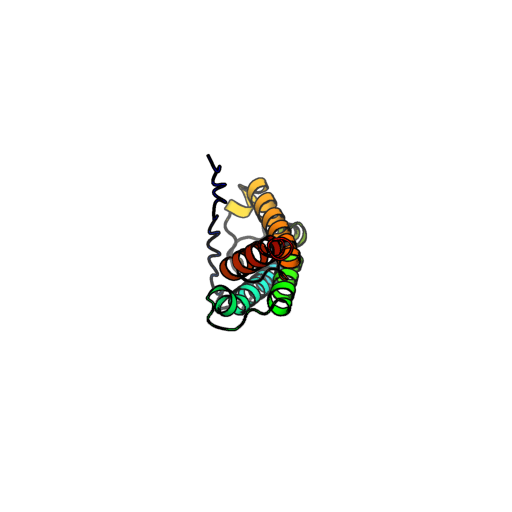 114 GLU A C 1
ATOM 842 O O . GLU A 1 114 ? -0.092 -0.793 -12.469 1.00 98.62 114 GLU A O 1
ATOM 847 N N . GLY A 1 115 ? -0.421 1.208 -11.496 1.00 98.00 115 GLY A N 1
ATOM 848 C CA . GLY A 1 115 ? 0.445 1.957 -12.406 1.00 98.00 115 GLY A CA 1
ATOM 849 C C . GLY A 1 115 ? 1.891 1.457 -12.390 1.00 98.00 115 GLY A C 1
ATOM 850 O O . GLY A 1 115 ? 2.473 1.230 -13.449 1.00 98.00 115 GLY A O 1
ATOM 851 N N . MET A 1 116 ? 2.451 1.199 -11.205 1.00 96.94 116 MET A N 1
ATOM 852 C CA . MET A 1 116 ? 3.793 0.631 -11.033 1.00 96.94 116 MET A CA 1
ATOM 853 C C . MET A 1 116 ? 3.915 -0.743 -11.697 1.00 96.94 116 MET A C 1
ATOM 855 O O . MET A 1 116 ? 4.908 -1.014 -12.369 1.00 96.94 116 MET A O 1
ATOM 859 N N . LYS A 1 117 ? 2.899 -1.604 -11.560 1.00 98.31 117 LYS A N 1
ATOM 860 C CA . LYS A 1 117 ? 2.876 -2.924 -12.201 1.00 98.31 117 LYS A CA 1
ATOM 861 C C . LYS A 1 117 ? 2.875 -2.818 -13.727 1.00 98.31 117 LYS A C 1
ATOM 863 O O . LYS A 1 117 ? 3.593 -3.571 -14.388 1.00 98.31 117 LYS A O 1
ATOM 868 N N . ILE A 1 118 ? 2.079 -1.900 -14.277 1.00 98.06 118 ILE A N 1
ATOM 869 C CA . ILE A 1 118 ? 1.991 -1.649 -15.723 1.00 98.06 118 ILE A CA 1
ATOM 870 C C . ILE A 1 118 ? 3.322 -1.095 -16.249 1.00 98.06 118 ILE A C 1
ATOM 872 O O . ILE A 1 118 ? 3.847 -1.596 -17.241 1.00 98.06 118 ILE A O 1
ATOM 876 N N . ALA A 1 119 ? 3.894 -0.110 -15.554 1.00 96.31 119 ALA A N 1
ATOM 877 C CA . ALA A 1 119 ? 5.124 0.574 -15.949 1.00 96.31 119 ALA A CA 1
ATOM 878 C C . ALA A 1 119 ? 6.408 -0.227 -15.677 1.00 96.31 119 ALA A C 1
ATOM 880 O O . ALA A 1 119 ? 7.484 0.200 -16.081 1.00 96.31 119 ALA A O 1
ATOM 881 N N . ALA A 1 120 ? 6.325 -1.393 -15.030 1.00 96.69 120 ALA A N 1
ATOM 882 C CA . ALA A 1 120 ? 7.488 -2.204 -14.665 1.00 96.69 120 ALA A CA 1
ATOM 883 C C . ALA A 1 120 ? 8.366 -2.629 -15.858 1.00 96.69 120 ALA A C 1
ATOM 885 O O . ALA A 1 120 ? 9.494 -3.057 -15.664 1.00 96.69 120 ALA A O 1
ATOM 886 N N . GLY A 1 121 ? 7.862 -2.565 -17.095 1.00 94.62 121 GLY A N 1
ATOM 887 C CA . GLY A 1 121 ? 8.667 -2.839 -18.290 1.00 94.62 121 GLY A CA 1
ATOM 888 C C . GLY A 1 121 ? 9.616 -1.705 -18.689 1.00 94.62 121 GLY A C 1
ATOM 889 O O . GLY A 1 121 ? 10.515 -1.947 -19.483 1.00 94.62 121 GLY A O 1
ATOM 890 N N . ASN A 1 122 ? 9.429 -0.500 -18.147 1.00 93.06 122 ASN A N 1
ATOM 891 C CA . ASN A 1 122 ? 10.101 0.708 -18.626 1.00 93.06 122 ASN A CA 1
ATOM 892 C C . ASN A 1 122 ? 11.505 0.913 -18.030 1.00 93.06 122 ASN A C 1
ATOM 894 O O . ASN A 1 122 ? 12.196 1.830 -18.451 1.00 93.06 122 ASN A O 1
ATOM 898 N N . GLY A 1 123 ? 11.924 0.112 -17.045 1.00 90.12 123 GLY A N 1
ATOM 899 C CA . GLY A 1 123 ? 13.186 0.349 -16.334 1.00 90.12 123 GLY A CA 1
ATOM 900 C C . GLY A 1 123 ? 13.086 1.455 -15.279 1.00 90.12 123 GLY A C 1
ATOM 901 O O . GLY A 1 123 ? 11.987 1.836 -14.851 1.00 90.12 123 GLY A O 1
ATOM 902 N N . LEU A 1 124 ? 14.237 1.949 -14.811 1.00 87.00 124 LEU A N 1
ATOM 903 C CA . LEU A 1 124 ? 14.284 3.174 -14.007 1.00 87.00 124 LEU A CA 1
ATOM 904 C C . LEU A 1 124 ? 14.089 4.400 -14.910 1.00 87.00 124 LEU A C 1
ATOM 906 O O . LEU A 1 124 ? 14.220 4.325 -16.124 1.00 87.00 124 LEU A O 1
ATOM 910 N N . ALA A 1 125 ? 13.767 5.553 -14.319 1.00 77.75 125 ALA A N 1
ATOM 911 C CA . ALA A 1 125 ? 13.480 6.767 -15.086 1.00 77.75 125 ALA A CA 1
ATOM 912 C C . ALA A 1 125 ? 14.647 7.231 -15.982 1.00 77.75 125 ALA A C 1
ATOM 914 O O . ALA A 1 125 ? 14.392 7.862 -17.000 1.00 77.75 125 ALA A O 1
ATOM 915 N N . GLU A 1 126 ? 15.897 6.931 -15.619 1.00 67.19 126 GLU A N 1
ATOM 916 C CA . GLU A 1 126 ? 17.074 7.231 -16.448 1.00 67.19 126 GLU A CA 1
ATOM 917 C C . GLU A 1 126 ? 17.143 6.286 -17.663 1.00 67.19 126 GLU A C 1
ATOM 919 O O . GLU A 1 126 ? 17.270 6.755 -18.792 1.00 67.19 126 GLU A O 1
ATOM 924 N N . ASP A 1 127 ? 16.900 4.987 -17.456 1.00 61.47 127 ASP A N 1
ATOM 925 C CA . ASP A 1 127 ? 16.863 3.970 -18.519 1.00 61.47 127 ASP A CA 1
ATOM 926 C C . ASP A 1 127 ? 15.703 4.198 -19.508 1.00 61.47 127 ASP A C 1
ATOM 928 O O . ASP A 1 127 ? 15.836 3.984 -20.714 1.00 61.47 127 ASP A O 1
ATOM 932 N N . ALA A 1 128 ? 14.553 4.657 -19.003 1.00 60.84 128 ALA A N 1
ATOM 933 C CA . ALA A 1 128 ? 13.357 4.904 -19.805 1.00 60.84 128 ALA A CA 1
ATOM 934 C C . ALA A 1 128 ? 13.546 6.048 -20.819 1.00 60.84 128 ALA A C 1
ATOM 936 O O . ALA A 1 128 ? 12.931 6.028 -21.885 1.00 60.84 128 ALA A O 1
ATOM 937 N N . VAL A 1 129 ? 14.386 7.041 -20.496 1.00 59.34 129 VAL A N 1
ATOM 938 C CA . VAL A 1 129 ? 14.692 8.172 -21.390 1.00 59.34 129 VAL A CA 1
ATOM 939 C C . VAL A 1 129 ? 15.660 7.742 -22.495 1.00 59.34 129 VAL A C 1
ATOM 941 O O . VAL A 1 129 ? 15.450 8.099 -23.652 1.00 59.34 129 VAL A O 1
ATOM 944 N N . GLU A 1 130 ? 16.661 6.912 -22.181 1.00 58.56 130 GLU A N 1
ATOM 945 C CA . GLU A 1 130 ? 17.590 6.383 -23.193 1.00 58.56 130 GLU A CA 1
ATOM 946 C C . GLU A 1 130 ? 16.884 5.480 -24.219 1.00 58.56 130 GLU A C 1
ATOM 948 O O . GLU A 1 130 ? 17.211 5.505 -25.410 1.00 58.56 130 GLU A O 1
ATOM 953 N N . GLN A 1 131 ? 15.882 4.710 -23.786 1.00 56.50 131 GLN A N 1
ATOM 954 C CA . GLN A 1 131 ? 15.102 3.848 -24.676 1.00 56.50 131 GLN A CA 1
ATOM 955 C C . GLN A 1 131 ? 14.185 4.643 -25.623 1.00 56.50 131 GLN A C 1
ATOM 957 O O . GLN A 1 131 ? 14.029 4.251 -26.781 1.00 56.50 131 GLN A O 1
ATOM 962 N N . ASP A 1 132 ? 13.610 5.761 -25.166 1.00 56.19 132 ASP A N 1
ATOM 963 C CA . ASP A 1 132 ? 12.782 6.653 -25.994 1.00 56.19 132 ASP A CA 1
ATOM 964 C C . ASP A 1 132 ? 13.632 7.400 -27.044 1.00 56.19 132 ASP A C 1
ATOM 966 O O . ASP A 1 132 ? 13.279 7.441 -28.227 1.00 56.19 132 ASP A O 1
ATOM 970 N N . ASP A 1 133 ? 14.821 7.882 -26.657 1.00 56.66 133 ASP A N 1
ATOM 971 C CA . ASP A 1 133 ? 15.763 8.552 -27.567 1.00 56.66 133 ASP A CA 1
ATOM 972 C C . ASP A 1 133 ? 16.315 7.599 -28.649 1.00 56.66 133 ASP A C 1
ATOM 974 O O . ASP A 1 133 ? 16.440 7.979 -29.820 1.00 56.66 133 ASP A O 1
ATOM 978 N N . ALA A 1 134 ? 16.584 6.333 -28.305 1.00 57.56 134 ALA A N 1
ATOM 979 C CA . ALA A 1 134 ? 17.030 5.320 -29.267 1.00 57.56 134 ALA A CA 1
ATOM 980 C C . ALA A 1 134 ? 15.954 4.976 -30.318 1.00 57.56 134 ALA A C 1
ATOM 982 O O . ALA A 1 134 ? 16.281 4.715 -31.479 1.00 57.56 134 ALA A O 1
ATOM 983 N N . MET A 1 135 ? 14.672 5.020 -29.943 1.00 58.38 135 MET A N 1
ATOM 984 C CA . MET A 1 135 ? 13.548 4.772 -30.856 1.00 58.38 135 MET A CA 1
ATOM 985 C C . MET A 1 135 ? 13.221 5.977 -31.756 1.00 58.38 135 MET A C 1
ATOM 987 O O . MET A 1 135 ? 12.649 5.797 -32.832 1.00 58.38 135 MET A O 1
ATOM 991 N N . MET A 1 136 ? 13.624 7.192 -31.367 1.00 61.09 136 MET A N 1
ATOM 992 C CA . MET A 1 136 ? 13.502 8.416 -32.177 1.00 61.09 136 MET A CA 1
ATOM 993 C C . MET A 1 136 ? 14.704 8.653 -33.113 1.00 61.09 136 MET A C 1
ATOM 995 O O . MET A 1 136 ? 14.585 9.386 -34.095 1.00 61.09 136 MET A O 1
ATOM 999 N N . GLY A 1 137 ? 15.860 8.032 -32.845 1.00 57.56 137 GLY A N 1
ATOM 1000 C CA . GLY A 1 137 ? 17.092 8.192 -33.634 1.00 57.56 137 GLY A CA 1
ATOM 1001 C C . GLY A 1 137 ? 17.194 7.333 -34.906 1.00 57.56 137 GLY A C 1
ATOM 1002 O O . GLY A 1 137 ? 18.133 7.496 -35.683 1.00 57.56 137 GLY A O 1
ATOM 1003 N N . GLY A 1 138 ? 16.245 6.422 -35.144 1.00 50.66 138 GLY A N 1
ATOM 1004 C CA . GLY A 1 138 ? 16.319 5.403 -36.202 1.00 50.66 138 GLY A CA 1
ATOM 1005 C C . GLY A 1 138 ? 15.958 5.836 -37.632 1.00 50.66 138 GLY A C 1
ATOM 1006 O O . GLY A 1 138 ? 15.795 4.965 -38.480 1.00 50.66 138 GLY A O 1
ATOM 1007 N N . SER A 1 139 ? 15.792 7.130 -37.934 1.00 52.50 139 SER A N 1
ATOM 1008 C CA . SER A 1 139 ? 15.300 7.595 -39.254 1.00 52.50 139 SER A CA 1
ATOM 1009 C C . SER A 1 139 ? 16.281 8.448 -40.071 1.00 52.50 139 SER A C 1
ATOM 1011 O O . SER A 1 139 ? 15.845 9.202 -40.939 1.00 52.50 139 SER A O 1
ATOM 1013 N N . ASN A 1 140 ? 17.597 8.326 -39.854 1.00 49.31 140 ASN A N 1
ATOM 1014 C CA . ASN A 1 140 ? 18.576 9.195 -40.530 1.00 49.31 140 ASN A CA 1
ATOM 1015 C C . ASN A 1 140 ? 19.595 8.459 -41.419 1.00 49.31 140 ASN A C 1
ATOM 1017 O O . ASN A 1 140 ? 20.654 9.016 -41.692 1.00 49.31 140 ASN A O 1
ATOM 1021 N N . ASP A 1 141 ? 19.295 7.250 -41.900 1.00 50.22 141 ASP A N 1
ATOM 1022 C CA . ASP A 1 141 ? 20.128 6.582 -42.910 1.00 50.22 141 ASP A CA 1
ATOM 1023 C C . ASP A 1 141 ? 19.290 6.093 -44.095 1.00 50.22 141 ASP A C 1
ATOM 1025 O O . ASP A 1 141 ? 19.019 4.906 -44.241 1.00 50.22 141 ASP A O 1
ATOM 1029 N N . THR A 1 142 ? 18.818 7.019 -44.935 1.00 49.41 142 THR A N 1
ATOM 1030 C CA . THR A 1 142 ? 18.748 6.797 -46.390 1.00 49.41 142 THR A CA 1
ATOM 1031 C C . THR A 1 142 ? 18.660 8.140 -47.127 1.00 49.41 142 THR A C 1
ATOM 1033 O O . THR A 1 142 ? 17.728 8.908 -46.901 1.00 49.41 142 THR A O 1
ATOM 1036 N N . MET A 1 143 ? 19.571 8.333 -48.090 1.00 41.66 143 MET A N 1
ATOM 1037 C CA . MET A 1 143 ? 19.703 9.456 -49.043 1.00 41.66 143 MET A CA 1
ATOM 1038 C C . MET A 1 143 ? 20.354 10.706 -48.415 1.00 41.66 143 MET A C 1
ATOM 1040 O O . MET A 1 143 ? 19.794 11.294 -47.501 1.00 41.66 143 MET A O 1
ATOM 1044 N N . ILE A 1 144 ? 21.521 11.205 -48.836 1.00 41.44 144 ILE A N 1
ATOM 1045 C CA . ILE A 1 144 ? 22.173 11.294 -50.155 1.00 41.44 144 ILE A CA 1
ATOM 1046 C C . ILE A 1 144 ? 23.685 11.426 -49.913 1.00 41.44 144 ILE A C 1
ATOM 1048 O O . ILE A 1 144 ? 24.042 12.123 -48.936 1.00 41.44 144 ILE A O 1
#

Secondary structure (DSSP, 8-state):
-------------------S--TT--HHHHHHHHHHHHHHHHHHHHHHHHTTSS---HHHHHHHHHHHHHTSTHHHHTT--TT--STT----THHHHTHHHHHHHHHHHHHHHHHHHHHTTS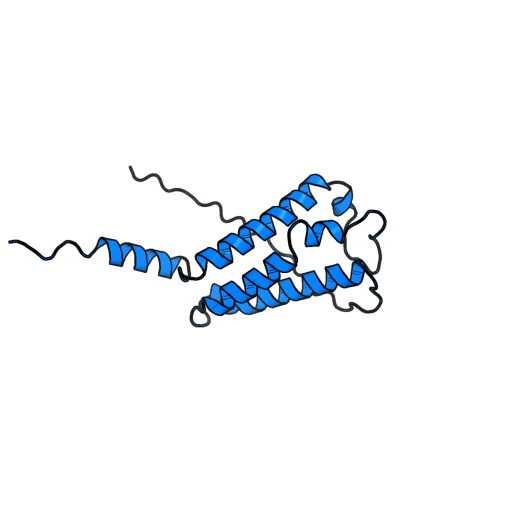-SHHHHHHHHHHHHSTT--S--

pLDDT: mean 81.8, std 21.9, range [31.92, 98.81]

Sequence (144 aa):
MAKKILIPSVLIAFIGVAAMAHNGATGIVKERMDGMSAMGKAVKALTPIMRGAVEYDADKVRSAADVMIKHAGEQMISLFPEGTGGMPSSALPAVWDNWEEFSKISNELKAYAEGMKIAAGNGLAEDAVEQDDAMMGGSNDTMI